Protein AF-A0A096CH94-F1 (afdb_monomer_lite)

Radius of gyration: 15.46 Å; chains: 1; bounding box: 42×23×41 Å

Foldseek 3Di:
DDPDPDPDPCPPPQWDWDWDQAPNDIDIDTDPHDDDVVVVVVVNVVRNVVVVPPDD

Sequence (56 aa):
MEKKIQLPKEAQPWTEVEVLFIDGCKVTVRYSRQKNPSAVKVIKETLLVSGTTRKI

Secondary structure (DSSP, 8-state):
------------TT--EEEEEETTEEEEEE-SSS--HHHHHHHHHHHHHHHTT---

pLDDT: mean 73.14, std 17.17, range [40.25, 91.31]

Structure (mmCIF, N/CA/C/O backbone):
data_AF-A0A096CH94-F1
#
_entry.id   AF-A0A096CH94-F1
#
loop_
_atom_site.group_PDB
_atom_site.id
_atom_site.type_symbol
_atom_site.label_atom_id
_atom_site.label_alt_id
_atom_site.label_comp_id
_atom_site.label_asym_id
_atom_site.label_entity_id
_atom_site.label_seq_id
_atom_site.pdbx_PDB_ins_code
_atom_site.Cartn_x
_atom_site.Cartn_y
_atom_site.Cartn_z
_atom_site.occupancy
_atom_site.B_iso_or_equiv
_atom_site.auth_seq_id
_atom_site.auth_comp_id
_atom_site.auth_asym_id
_atom_site.auth_atom_id
_atom_site.pdbx_PDB_model_num
ATOM 1 N N . MET A 1 1 ? 12.164 -21.117 33.096 1.00 40.25 1 MET A N 1
ATOM 2 C CA . MET A 1 1 ? 12.928 -20.263 32.160 1.00 40.25 1 MET A CA 1
ATOM 3 C C . MET A 1 1 ? 11.993 -19.839 31.045 1.00 40.25 1 MET A C 1
ATO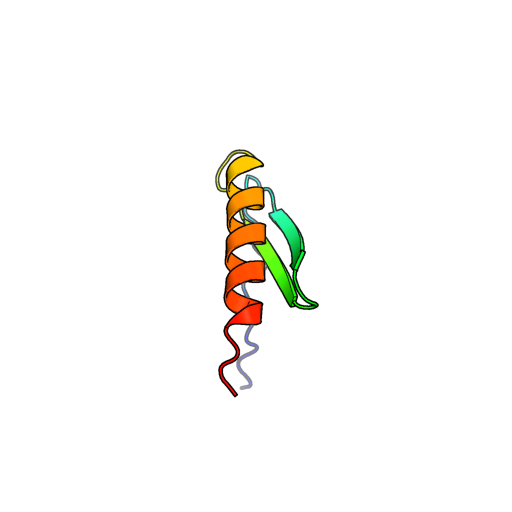M 5 O O . MET A 1 1 ? 11.684 -20.640 30.173 1.00 40.25 1 MET A O 1
ATOM 9 N N . GLU A 1 2 ? 11.470 -18.620 31.123 1.00 45.00 2 GLU A N 1
ATOM 10 C CA . GLU A 1 2 ? 10.595 -18.061 30.095 1.00 45.00 2 GLU A CA 1
ATOM 11 C C . GLU A 1 2 ? 11.439 -17.705 28.866 1.00 45.00 2 GLU A C 1
ATOM 13 O O . GLU A 1 2 ? 12.336 -16.861 28.927 1.00 45.00 2 GLU A O 1
ATOM 18 N N . LYS A 1 3 ? 11.191 -18.380 27.739 1.00 44.47 3 LYS A N 1
ATOM 19 C CA . LYS A 1 3 ? 11.778 -18.003 26.451 1.00 44.47 3 LYS A CA 1
ATOM 20 C C . LYS A 1 3 ? 11.123 -16.695 26.013 1.00 44.47 3 LYS A C 1
ATOM 22 O O . LYS A 1 3 ? 10.023 -16.695 25.468 1.00 44.47 3 LYS A O 1
ATOM 27 N N . LYS A 1 4 ? 11.808 -15.573 26.244 1.00 45.53 4 LYS A N 1
ATOM 28 C CA . LYS A 1 4 ? 11.501 -14.301 25.582 1.00 45.53 4 LYS A CA 1
ATOM 29 C C . LYS A 1 4 ? 11.596 -14.534 24.076 1.00 45.53 4 LYS A C 1
ATOM 31 O O . LYS A 1 4 ? 12.690 -14.701 23.542 1.00 45.53 4 LYS A O 1
ATOM 36 N N . ILE A 1 5 ? 10.455 -14.546 23.395 1.00 53.59 5 ILE A N 1
ATOM 37 C CA . ILE A 1 5 ? 10.395 -14.456 21.937 1.00 53.59 5 ILE A CA 1
ATOM 38 C C . ILE A 1 5 ? 10.825 -13.027 21.588 1.00 53.59 5 ILE A C 1
ATOM 40 O O . ILE A 1 5 ? 10.012 -12.114 21.472 1.00 53.59 5 ILE A O 1
ATOM 44 N N . GLN A 1 6 ? 12.134 -12.802 21.511 1.00 51.50 6 GLN A N 1
ATOM 45 C CA . GLN A 1 6 ? 12.686 -11.607 20.894 1.00 51.50 6 GLN A CA 1
ATOM 46 C C . GLN A 1 6 ? 12.634 -11.822 19.386 1.00 51.50 6 GLN A C 1
ATOM 48 O O . GLN A 1 6 ? 13.450 -12.536 18.812 1.00 51.50 6 GLN A O 1
ATOM 53 N N . LEU A 1 7 ? 11.630 -11.212 18.756 1.00 53.66 7 LEU A N 1
ATOM 54 C CA . LEU A 1 7 ? 11.618 -10.988 17.316 1.00 53.66 7 LEU A CA 1
ATOM 55 C C . LEU A 1 7 ? 12.944 -10.294 16.937 1.00 53.66 7 LEU A C 1
ATOM 57 O O . LEU A 1 7 ? 13.224 -9.236 17.514 1.00 53.66 7 LEU A O 1
ATOM 61 N N . PRO A 1 8 ? 13.773 -10.850 16.031 1.00 47.59 8 PRO A N 1
ATOM 62 C CA . PRO A 1 8 ? 15.062 -10.259 15.699 1.00 47.59 8 PRO A CA 1
ATOM 63 C C . PRO A 1 8 ? 14.861 -8.854 15.140 1.00 47.59 8 PRO A C 1
ATOM 65 O O . PRO A 1 8 ? 14.299 -8.654 14.062 1.00 47.59 8 PRO A O 1
ATOM 68 N N . LYS A 1 9 ? 15.316 -7.865 15.905 1.00 58.62 9 LYS A N 1
ATOM 69 C CA . LYS A 1 9 ? 15.301 -6.450 15.546 1.00 58.62 9 LYS A CA 1
ATOM 70 C C . LYS A 1 9 ? 16.563 -6.133 14.744 1.00 58.62 9 LYS A C 1
ATOM 72 O O . LYS A 1 9 ? 17.349 -5.286 15.136 1.00 58.62 9 LYS A O 1
ATOM 77 N N . GLU A 1 10 ? 16.757 -6.829 13.629 1.00 53.41 10 GLU A N 1
ATOM 78 C CA . GLU A 1 10 ? 17.779 -6.477 12.641 1.00 53.41 10 GLU A CA 1
ATOM 79 C C . GLU A 1 10 ? 17.084 -6.053 11.350 1.00 53.41 10 GLU A C 1
ATOM 81 O O . GLU A 1 10 ? 16.916 -6.811 10.387 1.00 53.41 10 GLU A O 1
ATOM 86 N N . ALA A 1 11 ? 16.643 -4.793 11.345 1.00 55.66 11 ALA A N 1
ATOM 87 C CA . ALA A 1 11 ? 16.495 -4.066 10.098 1.00 55.66 11 ALA A CA 1
ATOM 88 C C . ALA A 1 11 ? 17.902 -3.979 9.495 1.00 55.66 11 ALA A C 1
ATOM 90 O O . ALA A 1 11 ? 18.716 -3.157 9.904 1.00 55.66 11 ALA A O 1
ATOM 91 N N . GLN A 1 12 ? 18.209 -4.922 8.604 1.00 57.12 12 GLN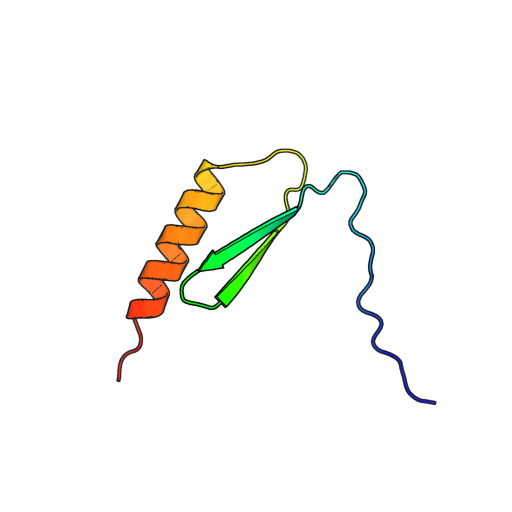 A N 1
ATOM 92 C CA . GLN A 1 12 ? 19.457 -4.940 7.851 1.00 57.12 12 GLN A CA 1
ATOM 93 C C . GLN A 1 12 ? 19.672 -3.538 7.249 1.00 57.12 12 GLN A C 1
ATOM 95 O O . GLN A 1 12 ? 18.707 -2.977 6.723 1.00 57.12 12 GLN A O 1
ATOM 100 N N . PRO A 1 13 ? 20.882 -2.961 7.310 1.00 55.50 13 PRO A N 1
ATOM 101 C CA . PRO A 1 13 ? 21.107 -1.537 7.036 1.00 55.50 13 PRO A CA 1
ATOM 102 C C . PRO A 1 13 ? 20.749 -1.097 5.605 1.00 55.50 13 PRO A C 1
ATOM 104 O O . PRO A 1 13 ? 20.540 0.084 5.361 1.00 55.50 13 PRO A O 1
ATOM 107 N N . TRP A 1 14 ? 20.621 -2.039 4.665 1.00 53.94 14 TRP A N 1
ATOM 108 C CA . TRP A 1 14 ? 20.192 -1.808 3.275 1.00 53.94 14 TRP A CA 1
ATOM 109 C C . TRP A 1 14 ? 18.688 -1.990 3.038 1.00 53.94 14 TRP A C 1
ATOM 111 O O . TRP A 1 14 ? 18.216 -1.934 1.904 1.00 53.94 14 TRP A O 1
ATOM 121 N N . THR A 1 15 ? 17.926 -2.291 4.084 1.00 63.31 15 THR A N 1
ATOM 122 C CA . THR A 1 15 ? 16.498 -2.532 3.961 1.00 63.31 15 THR A CA 1
ATOM 123 C C . THR A 1 15 ? 15.735 -1.237 4.190 1.00 63.31 15 THR A C 1
ATOM 125 O O . THR A 1 15 ? 15.445 -0.869 5.328 1.00 63.31 15 THR A O 1
ATOM 128 N N . GLU A 1 16 ? 15.325 -0.586 3.108 1.00 77.38 16 GLU A N 1
ATOM 129 C CA . GLU A 1 16 ? 14.265 0.409 3.210 1.00 77.38 16 GLU A CA 1
ATOM 130 C C . GLU A 1 16 ? 12.944 -0.288 3.556 1.00 77.38 16 GLU A C 1
ATOM 132 O O . GLU A 1 16 ? 12.549 -1.280 2.934 1.00 77.38 16 GLU A O 1
ATOM 137 N N . VAL A 1 17 ? 12.269 0.227 4.580 1.00 83.81 17 VAL A N 1
ATOM 138 C CA . VAL A 1 17 ? 10.973 -0.270 5.040 1.00 83.81 17 VAL A CA 1
ATOM 139 C C . VAL A 1 17 ? 9.938 0.829 4.862 1.00 83.81 17 VAL A C 1
ATOM 141 O O . VAL A 1 17 ? 10.156 1.966 5.275 1.00 83.81 17 VAL A O 1
ATOM 144 N N . GLU A 1 18 ? 8.800 0.482 4.272 1.00 87.19 18 GLU A N 1
ATOM 145 C CA . GLU A 1 18 ? 7.655 1.374 4.116 1.00 87.19 18 GLU A CA 1
ATOM 146 C C . GLU A 1 18 ? 6.449 0.793 4.853 1.00 87.19 18 GLU A C 1
ATOM 148 O O . GLU A 1 18 ? 6.085 -0.370 4.672 1.00 87.19 18 GLU A O 1
ATOM 153 N N . VAL A 1 19 ? 5.843 1.600 5.721 1.00 88.56 19 VAL A N 1
ATOM 154 C CA . VAL A 1 19 ? 4.648 1.218 6.477 1.00 88.56 19 VAL A CA 1
ATOM 155 C C . VAL A 1 19 ? 3.431 1.842 5.810 1.00 88.56 19 VAL A C 1
ATOM 157 O O . VAL A 1 19 ? 3.389 3.047 5.575 1.00 88.56 19 VAL A O 1
ATOM 160 N N . LEU A 1 20 ? 2.437 1.011 5.521 1.00 88.75 20 LEU A N 1
ATOM 161 C CA . LEU A 1 20 ? 1.196 1.371 4.851 1.00 88.75 20 LEU A CA 1
ATOM 162 C C . LEU A 1 20 ? 0.013 0.984 5.737 1.00 88.75 20 LEU A C 1
ATOM 164 O O . LEU A 1 20 ? 0.058 -0.022 6.444 1.00 88.75 20 LEU A O 1
ATOM 168 N N . PHE A 1 21 ? -1.066 1.752 5.657 1.00 88.12 21 PHE A N 1
ATOM 169 C CA . PHE A 1 21 ? -2.352 1.383 6.238 1.00 88.12 21 PHE A CA 1
ATOM 170 C C . PHE A 1 21 ? -3.331 1.120 5.096 1.00 88.12 21 PHE A C 1
ATOM 172 O O . PHE A 1 21 ? -3.582 2.009 4.283 1.00 88.12 21 PHE A O 1
ATOM 179 N N . ILE A 1 22 ? -3.824 -0.114 4.998 1.00 87.81 22 ILE A N 1
ATOM 180 C CA . ILE A 1 22 ? -4.728 -0.572 3.936 1.00 87.81 22 ILE A CA 1
ATOM 181 C C . ILE A 1 22 ? -5.928 -1.227 4.617 1.00 87.81 22 ILE A C 1
ATOM 183 O O . ILE A 1 22 ? -5.740 -2.183 5.359 1.00 87.81 22 ILE A O 1
ATOM 187 N N . ASP A 1 23 ? -7.133 -0.691 4.406 1.00 84.00 23 ASP A N 1
ATOM 188 C CA . ASP A 1 23 ? -8.378 -1.163 5.046 1.00 84.00 23 ASP A CA 1
ATOM 189 C C . ASP A 1 23 ? -8.257 -1.342 6.578 1.00 84.00 23 ASP A C 1
ATOM 191 O O . ASP A 1 23 ? -8.568 -2.382 7.153 1.00 84.00 23 ASP A O 1
ATOM 195 N N . GLY A 1 24 ? -7.663 -0.352 7.254 1.00 86.25 24 GLY A N 1
ATOM 196 C CA . GLY A 1 24 ? -7.406 -0.401 8.701 1.00 86.25 24 GLY A CA 1
ATOM 197 C C . GLY A 1 24 ? -6.295 -1.369 9.138 1.00 86.25 24 GLY A C 1
ATOM 198 O O . GLY A 1 24 ? -5.907 -1.365 10.307 1.00 86.25 24 GLY A O 1
ATOM 199 N N . CYS A 1 25 ? -5.722 -2.154 8.222 1.00 87.44 25 CYS A N 1
ATOM 200 C CA . CYS A 1 25 ? -4.628 -3.077 8.497 1.00 87.44 25 CYS A CA 1
ATOM 201 C C . CYS A 1 25 ? -3.266 -2.404 8.291 1.00 87.44 25 CYS A C 1
ATOM 203 O O . CYS A 1 25 ? -3.018 -1.753 7.274 1.00 87.44 25 CYS A O 1
ATOM 205 N N . LYS A 1 26 ? -2.346 -2.603 9.242 1.00 89.81 26 LYS A N 1
ATOM 206 C CA . LYS A 1 26 ? -0.956 -2.146 9.123 1.00 89.81 26 LYS A CA 1
ATOM 207 C C . LYS A 1 26 ? -0.148 -3.143 8.293 1.00 89.81 26 LYS A C 1
ATOM 209 O O . LYS A 1 26 ? 0.105 -4.260 8.736 1.00 89.81 26 LYS A O 1
ATOM 214 N N . VAL A 1 27 ? 0.310 -2.709 7.127 1.00 88.38 27 VAL A N 1
ATOM 215 C CA . VAL A 1 27 ? 1.130 -3.481 6.189 1.00 88.38 27 VAL A CA 1
ATOM 216 C C . VAL A 1 27 ? 2.546 -2.918 6.186 1.00 88.38 27 VAL A C 1
ATOM 218 O O . VAL A 1 27 ? 2.748 -1.709 6.186 1.00 88.38 27 VAL A O 1
ATOM 221 N N . THR A 1 28 ? 3.550 -3.791 6.221 1.00 90.25 28 THR A N 1
ATOM 222 C CA . THR A 1 28 ? 4.965 -3.398 6.194 1.00 90.25 28 THR A CA 1
ATOM 223 C C . THR A 1 28 ? 5.616 -3.979 4.950 1.00 90.25 28 THR A C 1
ATOM 225 O O . THR A 1 28 ? 5.667 -5.196 4.790 1.00 90.25 28 THR A O 1
ATOM 228 N N . VAL A 1 29 ? 6.102 -3.110 4.069 1.00 87.69 29 VAL A N 1
ATOM 229 C CA . VAL A 1 29 ? 6.799 -3.481 2.837 1.00 87.69 29 VAL A CA 1
ATOM 230 C C . VAL A 1 29 ? 8.294 -3.358 3.077 1.00 87.69 29 VAL A C 1
ATOM 232 O O . VAL A 1 29 ? 8.782 -2.320 3.521 1.00 87.69 29 VAL A O 1
ATOM 235 N N . ARG A 1 30 ? 9.017 -4.440 2.799 1.00 89.00 30 ARG A N 1
ATOM 236 C CA . ARG A 1 30 ? 10.459 -4.540 2.994 1.00 89.00 30 ARG A CA 1
ATOM 237 C C . ARG A 1 30 ? 11.144 -4.615 1.632 1.00 89.00 30 ARG A C 1
ATOM 239 O O . ARG A 1 30 ? 10.982 -5.612 0.931 1.00 89.00 30 ARG A O 1
ATOM 246 N N . TYR A 1 31 ? 11.912 -3.593 1.265 1.00 84.19 31 TYR A N 1
ATOM 247 C CA . TYR A 1 31 ? 12.673 -3.596 0.016 1.00 84.19 31 TYR A CA 1
ATOM 248 C C . TYR A 1 31 ? 14.049 -4.222 0.227 1.00 84.19 31 TYR A C 1
ATOM 250 O O . TYR A 1 31 ? 14.692 -4.025 1.256 1.00 84.19 31 TYR A O 1
ATOM 258 N N . SER A 1 32 ? 14.515 -4.982 -0.761 1.00 79.25 32 SER A N 1
ATOM 259 C CA . SER A 1 32 ? 15.845 -5.593 -0.722 1.00 79.25 32 SER A CA 1
ATOM 260 C C . SER A 1 32 ? 16.962 -4.624 -1.113 1.00 79.25 32 SER A C 1
ATOM 262 O O . SER A 1 32 ? 18.086 -4.800 -0.650 1.00 79.25 32 SER A O 1
ATOM 264 N N . ARG A 1 33 ? 16.678 -3.638 -1.979 1.00 78.94 33 ARG A N 1
ATOM 265 C CA . ARG A 1 33 ? 17.670 -2.674 -2.494 1.00 78.94 33 ARG A CA 1
ATOM 266 C C . ARG A 1 33 ? 17.095 -1.285 -2.7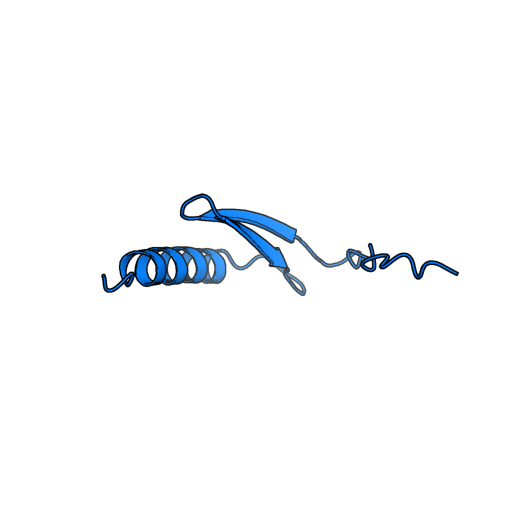68 1.00 78.94 33 ARG A C 1
ATOM 268 O O . ARG A 1 33 ? 17.674 -0.302 -2.332 1.00 78.94 33 ARG A O 1
ATOM 275 N N . GLN A 1 34 ? 15.986 -1.206 -3.505 1.00 83.12 34 GLN A N 1
ATOM 276 C CA . GLN A 1 34 ? 15.386 0.059 -3.942 1.00 83.12 34 GLN A CA 1
ATOM 277 C C . GLN A 1 34 ? 13.863 0.007 -3.817 1.00 83.12 34 GLN A C 1
ATOM 279 O O . GLN A 1 34 ? 13.256 -1.050 -4.027 1.00 83.12 34 GLN A O 1
ATOM 284 N N . LYS A 1 35 ? 13.249 1.159 -3.526 1.00 85.31 35 LYS A N 1
ATOM 285 C CA . LYS A 1 35 ? 11.792 1.320 -3.572 1.00 85.31 35 LYS A CA 1
ATOM 286 C C . LYS A 1 35 ? 11.240 0.965 -4.943 1.00 85.31 35 LYS A C 1
ATOM 288 O O . LYS A 1 35 ? 11.785 1.346 -5.977 1.00 85.31 35 LYS A O 1
ATOM 293 N N . ASN A 1 36 ? 10.097 0.296 -4.928 1.00 87.94 36 ASN A N 1
ATOM 294 C CA . ASN A 1 36 ? 9.337 -0.019 -6.123 1.00 87.94 36 ASN A CA 1
ATOM 295 C C . ASN A 1 36 ? 7.899 0.499 -5.948 1.00 87.94 36 ASN A C 1
ATOM 297 O O . ASN A 1 36 ? 7.044 -0.229 -5.436 1.00 87.94 36 ASN A O 1
ATOM 301 N N . PRO A 1 37 ? 7.618 1.753 -6.347 1.00 88.31 37 PRO A N 1
ATOM 302 C CA . PRO A 1 37 ? 6.291 2.343 -6.179 1.00 88.31 37 PRO A CA 1
ATOM 303 C C . PRO A 1 37 ? 5.213 1.595 -6.977 1.00 88.31 37 PRO A C 1
ATOM 305 O O . PRO A 1 37 ? 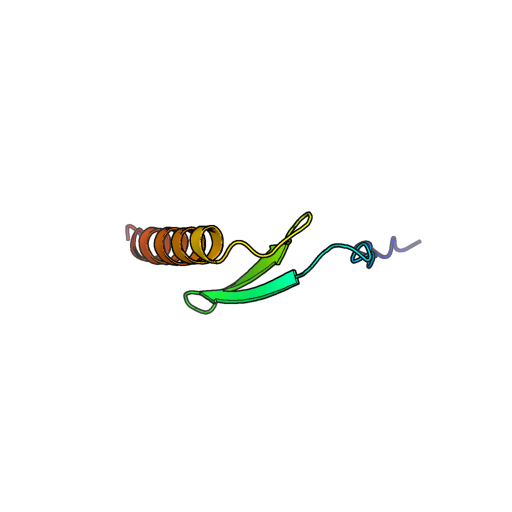4.070 1.510 -6.530 1.00 88.31 37 PRO A O 1
ATOM 308 N N . SER A 1 38 ? 5.572 0.987 -8.112 1.00 91.31 38 SER A N 1
ATOM 309 C CA . SER A 1 38 ? 4.658 0.145 -8.891 1.00 91.31 38 SER A CA 1
ATOM 310 C C . SER A 1 38 ? 4.244 -1.104 -8.110 1.00 91.31 38 SER A C 1
ATOM 312 O O . SER A 1 38 ? 3.063 -1.438 -8.079 1.00 91.31 38 SER A O 1
ATOM 314 N N . ALA A 1 39 ? 5.181 -1.754 -7.411 1.00 87.94 39 ALA A N 1
ATOM 315 C CA . ALA A 1 39 ? 4.866 -2.890 -6.545 1.00 87.94 39 ALA A CA 1
ATOM 316 C C . ALA A 1 39 ? 3.946 -2.482 -5.385 1.00 87.94 39 ALA A C 1
ATOM 318 O O . ALA A 1 39 ? 2.977 -3.180 -5.101 1.00 87.94 39 ALA A O 1
ATOM 319 N N . VAL A 1 40 ? 4.184 -1.324 -4.758 1.00 88.88 40 VAL A N 1
ATOM 320 C CA . VAL A 1 40 ? 3.296 -0.797 -3.704 1.00 88.88 40 VAL A CA 1
ATOM 321 C C . VAL A 1 40 ? 1.887 -0.547 -4.221 1.00 88.88 40 VAL A C 1
ATOM 323 O O . VAL A 1 40 ? 0.923 -0.872 -3.527 1.00 88.88 40 VAL A O 1
ATOM 326 N N . LYS A 1 41 ? 1.749 0.014 -5.427 1.00 90.69 41 LYS A N 1
ATOM 327 C CA . LYS A 1 41 ? 0.442 0.233 -6.055 1.00 90.69 41 LYS A CA 1
ATOM 328 C C . LYS A 1 41 ? -0.314 -1.089 -6.217 1.00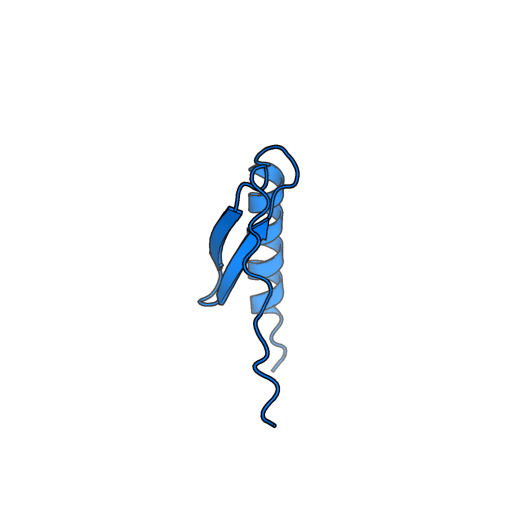 90.69 41 LYS A C 1
ATOM 330 O O . LYS A 1 41 ? -1.446 -1.189 -5.753 1.00 90.69 41 LYS A O 1
ATOM 335 N N . VAL A 1 42 ? 0.341 -2.113 -6.766 1.00 90.25 42 VAL A N 1
ATOM 336 C CA . VAL A 1 42 ? -0.260 -3.445 -6.950 1.00 90.25 42 VAL A CA 1
ATOM 337 C C . VAL A 1 42 ? -0.612 -4.102 -5.611 1.00 90.25 42 VAL A C 1
ATOM 339 O O . VAL A 1 42 ? -1.685 -4.688 -5.488 1.00 90.25 42 VAL A O 1
ATOM 342 N N . ILE A 1 43 ? 0.237 -3.976 -4.583 1.00 88.56 43 ILE A N 1
ATOM 343 C CA . ILE A 1 43 ? -0.053 -4.476 -3.226 1.00 88.56 43 ILE A CA 1
ATOM 344 C C . ILE A 1 43 ? -1.310 -3.801 -2.664 1.00 88.56 43 ILE A C 1
ATOM 346 O O . ILE A 1 43 ? -2.193 -4.489 -2.154 1.00 88.56 43 ILE A O 1
ATOM 350 N N . LYS A 1 44 ? -1.417 -2.470 -2.781 1.00 88.25 44 LYS A N 1
ATOM 351 C CA . LYS A 1 44 ? -2.600 -1.716 -2.338 1.00 88.25 44 LYS A CA 1
ATOM 352 C C . LYS A 1 44 ? -3.858 -2.190 -3.056 1.00 88.25 44 LYS A C 1
ATOM 354 O O . LYS A 1 44 ? -4.827 -2.534 -2.391 1.00 88.25 44 LYS A O 1
ATOM 359 N N . GLU A 1 45 ? -3.831 -2.250 -4.383 1.00 89.56 45 GLU A N 1
ATOM 360 C CA . GLU A 1 45 ? -4.974 -2.689 -5.192 1.00 89.56 45 GLU A CA 1
ATOM 361 C C . GLU A 1 45 ? -5.390 -4.125 -4.843 1.00 89.56 45 GLU A C 1
ATOM 363 O O . GLU A 1 45 ? -6.560 -4.377 -4.571 1.00 89.56 45 GLU A O 1
ATOM 368 N N . THR A 1 46 ? -4.433 -5.051 -4.746 1.00 87.00 46 THR A N 1
ATOM 369 C CA . THR A 1 46 ? -4.703 -6.466 -4.434 1.00 87.00 46 THR A CA 1
ATOM 370 C C . THR A 1 46 ? -5.339 -6.642 -3.056 1.00 87.00 46 THR A C 1
ATOM 372 O O . THR A 1 46 ? -6.295 -7.406 -2.902 1.00 87.00 46 THR A O 1
ATOM 375 N N . LEU A 1 47 ? -4.824 -5.941 -2.043 1.00 85.00 47 LEU A N 1
ATOM 376 C CA . LEU A 1 47 ? -5.326 -6.045 -0.672 1.00 85.00 47 LEU A CA 1
ATOM 377 C C . LEU A 1 47 ? -6.687 -5.357 -0.501 1.00 85.00 47 LEU A C 1
ATOM 379 O O . LEU A 1 47 ? -7.534 -5.880 0.220 1.00 85.00 47 LEU A O 1
ATOM 383 N N . LEU A 1 48 ? -6.935 -4.251 -1.209 1.00 83.69 48 LEU A N 1
ATOM 384 C CA . LEU A 1 48 ? -8.249 -3.599 -1.241 1.00 83.69 48 LEU A CA 1
ATOM 385 C C . LEU A 1 48 ? -9.306 -4.471 -1.935 1.00 83.69 48 LEU A C 1
ATOM 387 O O . LEU A 1 48 ? -10.420 -4.595 -1.434 1.00 83.69 48 LEU A O 1
ATOM 391 N N . VAL A 1 49 ? -8.957 -5.112 -3.056 1.00 76.19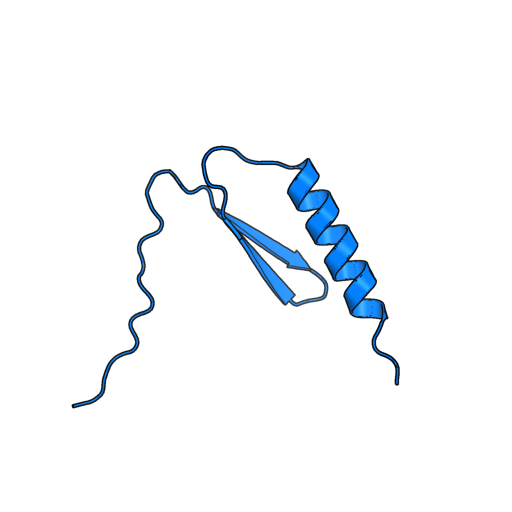 49 VAL A N 1
ATOM 392 C CA . VAL A 1 49 ? -9.858 -6.020 -3.793 1.00 76.19 49 VAL A CA 1
ATOM 393 C C . VAL A 1 49 ? -10.108 -7.317 -3.018 1.00 76.19 49 VAL A C 1
ATOM 395 O O . VAL A 1 49 ? -11.211 -7.851 -3.043 1.00 76.19 49 VAL A O 1
ATOM 398 N N . SER A 1 50 ? -9.117 -7.824 -2.283 1.00 61.94 50 SER A N 1
ATOM 399 C CA . SER A 1 50 ? -9.307 -9.027 -1.458 1.00 61.94 50 SER A CA 1
ATOM 400 C C . SER A 1 50 ? -10.164 -8.745 -0.216 1.00 61.94 50 SER A C 1
ATOM 402 O O . SER A 1 50 ? -10.958 -9.598 0.178 1.00 61.94 50 SER A O 1
ATOM 404 N N . GLY A 1 51 ? -10.082 -7.543 0.369 1.00 59.28 51 GLY A N 1
ATOM 405 C CA . GLY A 1 51 ? -10.892 -7.140 1.529 1.00 59.28 51 GLY A CA 1
ATOM 406 C C . GLY A 1 51 ? -12.403 -7.089 1.261 1.00 59.28 51 GLY A C 1
ATOM 407 O O . GLY A 1 51 ? -13.201 -7.356 2.164 1.00 59.28 51 GLY A O 1
ATOM 408 N N . THR A 1 52 ? -12.809 -6.831 0.012 1.00 54.88 52 THR A N 1
ATOM 409 C CA . THR A 1 52 ? -14.221 -6.824 -0.409 1.00 54.88 52 THR A CA 1
ATOM 410 C C . THR A 1 52 ? -14.779 -8.218 -0.702 1.00 54.88 52 THR A C 1
ATOM 412 O O . THR A 1 52 ? -15.994 -8.379 -0.778 1.00 54.88 52 THR A O 1
ATOM 415 N N . THR A 1 53 ? -13.937 -9.258 -0.780 1.00 54.81 53 THR A N 1
ATOM 416 C CA . THR A 1 53 ? -14.381 -10.656 -0.964 1.00 54.81 53 THR A CA 1
ATOM 417 C C . THR A 1 53 ? -14.751 -11.377 0.336 1.00 54.81 53 THR A C 1
ATOM 419 O O . THR A 1 53 ? -14.785 -12.608 0.373 1.00 54.81 53 THR A O 1
ATOM 422 N N . ARG A 1 54 ? -15.115 -10.640 1.399 1.00 52.06 54 ARG A N 1
ATOM 423 C CA . ARG A 1 54 ? -15.866 -11.218 2.525 1.00 52.06 54 ARG A CA 1
ATOM 424 C C . ARG A 1 54 ? -17.238 -11.681 2.026 1.00 52.06 54 ARG A C 1
ATOM 426 O O . ARG A 1 54 ? -18.220 -10.948 2.068 1.00 52.06 54 ARG A O 1
ATOM 433 N N . LYS A 1 55 ? -17.275 -12.914 1.518 1.00 47.75 55 LYS A N 1
ATOM 434 C CA . LYS A 1 55 ? -18.494 -13.680 1.285 1.00 47.75 55 LYS A CA 1
ATOM 435 C C . LYS A 1 55 ? -19.105 -13.952 2.662 1.00 47.75 55 LYS A C 1
ATOM 437 O O . LYS A 1 55 ? -18.483 -14.620 3.486 1.00 47.75 55 LYS A O 1
ATOM 442 N N . ILE A 1 56 ? -20.241 -13.307 2.895 1.00 47.28 56 ILE A N 1
ATOM 443 C CA . ILE A 1 56 ? -21.148 -13.504 4.029 1.00 47.28 56 ILE A CA 1
ATOM 444 C C . ILE A 1 56 ? -21.723 -14.920 3.953 1.00 47.28 56 ILE A C 1
ATOM 446 O O . ILE A 1 56 ? -21.971 -15.371 2.808 1.00 47.28 56 ILE A O 1
#

Organism: NCBI:txid742738